Protein AF-A0A3B9I7C1-F1 (afdb_monomer_lite)

Sequence (112 aa):
MEAIDELVSFGADISDVVEYDEAAAANSATGKLEPYTQRVDFTLNGSVDCVAETYDNIVAATARAEYYTRISETAAIGAYIYQFDKAVIRVKKTATPEEAEIFRQLLVQVDQ

pLDDT: mean 72.13, std 13.31, range [40.59, 89.31]

Secondary structure (DSSP, 8-state):
-HHHHHHHHTT--EEEEEEE--S--TTSSTTS-PPPSEEEEEEETTTEEEEEEE-SSHHHHHHHHHHHHHHHTTSSS-EEEEEETTEEEEEETTS-HHHHHHHHHHHHHHT-

Structure (mmCIF, N/CA/C/O backbone):
data_AF-A0A3B9I7C1-F1
#
_entry.id   AF-A0A3B9I7C1-F1
#
loop_
_atom_site.group_PDB
_atom_site.id
_atom_site.type_symbol
_atom_site.label_atom_id
_atom_site.label_alt_id
_atom_site.label_comp_id
_atom_site.label_asym_id
_atom_site.label_entity_id
_atom_site.label_seq_id
_atom_site.pdbx_PDB_ins_code
_atom_site.Cartn_x
_atom_site.Cartn_y
_atom_site.Cartn_z
_atom_site.occupancy
_atom_site.B_iso_or_equiv
_atom_site.auth_seq_id
_atom_site.auth_comp_id
_atom_site.auth_asym_id
_atom_site.auth_atom_id
_atom_site.pdbx_PDB_model_num
ATOM 1 N N . MET A 1 1 ? -3.447 -14.891 -2.636 1.00 47.62 1 MET A N 1
ATOM 2 C CA . MET A 1 1 ? -3.684 -15.805 -1.491 1.00 47.62 1 MET A CA 1
ATOM 3 C C . MET A 1 1 ? -2.654 -15.710 -0.359 1.00 47.62 1 MET A C 1
ATOM 5 O O . MET A 1 1 ? -3.034 -15.144 0.651 1.00 47.62 1 MET A O 1
ATOM 9 N N . GLU A 1 2 ? -1.386 -16.150 -0.473 1.00 52.91 2 GLU A N 1
ATOM 10 C CA . GLU A 1 2 ? -0.485 -16.233 0.714 1.00 52.91 2 GLU A CA 1
ATOM 11 C C . GLU A 1 2 ? -0.289 -14.908 1.484 1.00 52.91 2 GLU A C 1
ATOM 13 O O . GLU A 1 2 ? -0.386 -14.897 2.705 1.00 52.91 2 GLU A O 1
ATOM 18 N N . ALA A 1 3 ? -0.113 -13.777 0.792 1.00 52.22 3 ALA A N 1
ATOM 19 C CA . ALA A 1 3 ? 0.144 -12.489 1.451 1.00 52.22 3 ALA A CA 1
ATOM 20 C C . ALA A 1 3 ? -1.064 -11.907 2.220 1.00 52.22 3 ALA A C 1
ATOM 22 O O . ALA A 1 3 ? -0.887 -11.161 3.179 1.00 52.22 3 ALA A O 1
ATOM 23 N N . ILE A 1 4 ? -2.301 -12.219 1.813 1.00 58.19 4 ILE A N 1
ATOM 24 C CA . ILE A 1 4 ? -3.512 -11.735 2.504 1.00 58.19 4 ILE A CA 1
ATOM 25 C C . ILE A 1 4 ? -3.826 -12.628 3.698 1.00 58.19 4 ILE A C 1
ATOM 27 O O . ILE A 1 4 ? -4.158 -12.121 4.7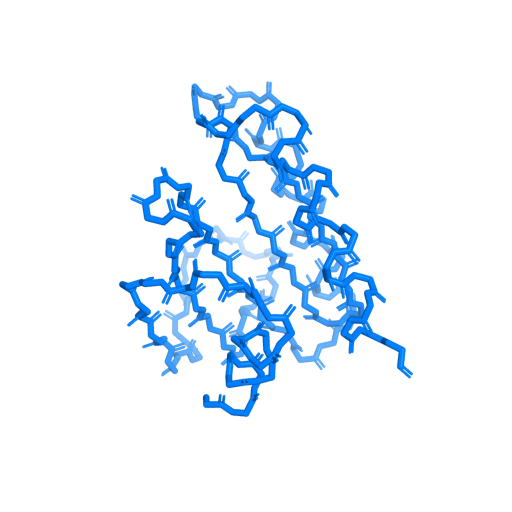68 1.00 58.19 4 ILE A O 1
ATOM 31 N N . ASP A 1 5 ? -3.685 -13.942 3.525 1.00 60.31 5 ASP A N 1
ATOM 32 C CA . ASP A 1 5 ? -3.886 -14.913 4.601 1.00 60.31 5 ASP A CA 1
ATOM 33 C C . ASP A 1 5 ? -2.914 -14.649 5.762 1.00 60.31 5 ASP A C 1
ATOM 35 O O . ASP A 1 5 ? -3.292 -14.743 6.932 1.00 60.31 5 ASP A O 1
ATOM 39 N N . GLU A 1 6 ? -1.688 -14.226 5.447 1.00 56.03 6 GLU A N 1
ATOM 40 C CA . GLU A 1 6 ? -0.699 -13.795 6.429 1.00 56.03 6 GLU A CA 1
ATOM 41 C C . GLU A 1 6 ? -1.152 -12.532 7.182 1.00 56.03 6 GLU A C 1
ATOM 43 O O . GLU A 1 6 ? -1.218 -12.550 8.412 1.00 56.03 6 GLU A O 1
ATOM 48 N N . LEU A 1 7 ? -1.596 -11.481 6.483 1.00 57.75 7 LEU A N 1
ATOM 49 C CA . LEU A 1 7 ? -2.116 -10.256 7.113 1.00 57.75 7 LEU A CA 1
ATOM 50 C C . LEU A 1 7 ? -3.325 -10.521 8.030 1.00 57.75 7 LEU A C 1
ATOM 52 O O . LEU A 1 7 ? -3.388 -9.985 9.139 1.00 57.75 7 LEU A O 1
ATOM 56 N N . VAL A 1 8 ? -4.260 -11.377 7.605 1.00 62.03 8 VAL A N 1
ATOM 57 C CA . VAL A 1 8 ? -5.416 -11.788 8.422 1.00 62.03 8 VAL A CA 1
ATOM 58 C C . VAL A 1 8 ? -4.962 -12.547 9.673 1.00 62.03 8 VAL A C 1
ATOM 60 O O . VAL A 1 8 ? -5.492 -12.319 10.762 1.00 62.03 8 VAL A O 1
ATOM 63 N N . SER A 1 9 ? -3.947 -13.412 9.558 1.00 53.19 9 SER A N 1
ATOM 64 C CA . SER A 1 9 ? -3.418 -14.184 10.691 1.00 53.19 9 SER A CA 1
ATOM 65 C C . SER A 1 9 ? -2.784 -13.317 11.789 1.00 53.19 9 SER A C 1
ATOM 67 O O . SER A 1 9 ? -2.806 -13.697 12.962 1.00 53.19 9 SER A O 1
ATOM 69 N N . PHE A 1 10 ? -2.304 -12.120 11.434 1.00 54.97 10 PHE A N 1
ATOM 70 C CA . PHE A 1 10 ? -1.754 -11.127 12.361 1.00 54.97 10 PHE A CA 1
ATOM 71 C C . PHE A 1 10 ? -2.798 -10.143 12.912 1.00 54.97 10 PHE A C 1
ATOM 73 O O . PHE A 1 10 ? -2.453 -9.188 13.609 1.00 54.97 10 PHE A O 1
ATOM 80 N N . GLY A 1 11 ? -4.087 -10.395 12.665 1.00 50.94 11 GLY A N 1
ATOM 81 C CA . GLY A 1 11 ? -5.190 -9.629 13.244 1.00 50.94 11 GLY A CA 1
ATOM 82 C C . GLY A 1 11 ? -5.639 -8.432 12.408 1.00 50.94 11 GLY A C 1
ATOM 83 O O . GLY A 1 11 ? -6.386 -7.600 12.923 1.00 50.94 11 GLY A O 1
ATOM 84 N N . ALA A 1 12 ? -5.224 -8.336 11.139 1.00 59.16 12 ALA A N 1
ATOM 85 C CA . ALA A 1 12 ? -5.854 -7.404 10.215 1.00 59.16 12 ALA A CA 1
ATOM 86 C C . ALA A 1 12 ? -7.280 -7.888 9.905 1.00 59.16 12 ALA A C 1
ATOM 88 O O . ALA A 1 12 ? -7.477 -8.968 9.347 1.00 59.16 12 ALA A O 1
ATOM 89 N N . ASP A 1 13 ? -8.281 -7.086 10.267 1.00 66.31 13 ASP A N 1
ATOM 90 C CA . ASP A 1 13 ? -9.669 -7.322 9.872 1.00 66.31 13 ASP A CA 1
ATOM 91 C C . ASP A 1 13 ? -9.839 -6.899 8.408 1.00 66.31 13 ASP A C 1
ATOM 93 O O . ASP A 1 13 ? -10.035 -5.719 8.104 1.00 66.31 13 ASP A O 1
ATOM 97 N N . ILE A 1 14 ? -9.643 -7.857 7.501 1.00 67.50 14 ILE A N 1
ATOM 98 C CA . ILE A 1 14 ? -9.683 -7.661 6.052 1.00 67.50 14 ILE A CA 1
ATOM 99 C C . ILE A 1 14 ? -11.002 -8.210 5.513 1.00 67.50 14 ILE A C 1
ATOM 101 O O . ILE A 1 14 ? -11.341 -9.379 5.692 1.00 67.50 14 ILE A O 1
ATOM 105 N N . SER A 1 15 ? -11.723 -7.359 4.797 1.00 68.75 15 SER A N 1
ATOM 106 C CA . SER A 1 15 ? -12.983 -7.678 4.123 1.00 68.75 15 SER A CA 1
ATOM 107 C C . SER A 1 15 ? -12.949 -7.199 2.670 1.00 68.75 15 SER A C 1
ATOM 109 O O . SER A 1 15 ? -12.035 -6.474 2.278 1.00 68.75 15 SER A O 1
ATOM 111 N N . ASP A 1 16 ? -13.914 -7.648 1.861 1.00 66.06 16 ASP A N 1
ATOM 112 C CA . ASP A 1 16 ? -14.109 -7.199 0.473 1.00 66.06 16 ASP A CA 1
ATOM 113 C C . ASP A 1 16 ? -12.852 -7.296 -0.412 1.0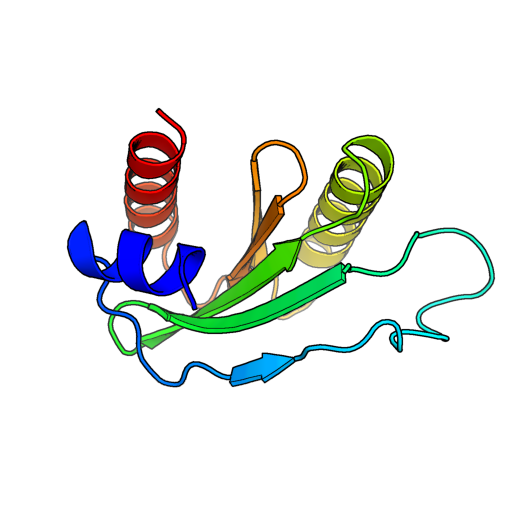0 66.06 16 ASP A C 1
ATOM 115 O O . ASP A 1 16 ? -12.538 -6.405 -1.201 1.00 66.06 16 ASP A O 1
ATOM 119 N N . VAL A 1 17 ? -12.127 -8.410 -0.275 1.00 69.62 17 VAL A N 1
ATOM 120 C CA . VAL A 1 17 ? -10.914 -8.691 -1.046 1.00 69.62 17 VAL A CA 1
ATOM 121 C C . VAL A 1 17 ? -11.260 -8.908 -2.515 1.00 69.62 17 VAL A C 1
ATOM 123 O O . VAL A 1 17 ? -11.965 -9.857 -2.868 1.00 69.62 17 VAL A O 1
ATOM 126 N N . VAL A 1 18 ? -10.704 -8.066 -3.381 1.00 69.31 18 VAL A N 1
ATOM 127 C CA . VAL A 1 18 ? -10.737 -8.259 -4.831 1.00 69.31 18 VAL A CA 1
ATOM 128 C C . VAL A 1 18 ? -9.304 -8.345 -5.344 1.00 69.31 18 VAL A C 1
ATOM 130 O O . VAL A 1 18 ? -8.576 -7.350 -5.364 1.00 69.31 18 VAL A O 1
ATOM 133 N N . GLU A 1 19 ? -8.898 -9.554 -5.737 1.00 64.56 19 GLU A N 1
ATOM 134 C CA . GLU A 1 19 ? -7.605 -9.812 -6.373 1.00 64.56 19 GLU A CA 1
ATOM 135 C C . GLU A 1 19 ? -7.717 -9.599 -7.889 1.00 64.56 19 GLU A C 1
ATOM 137 O O . GLU A 1 19 ? -8.635 -10.096 -8.546 1.00 64.56 19 GLU A O 1
ATOM 142 N N . TYR A 1 20 ? -6.756 -8.868 -8.442 1.00 66.75 20 TYR A N 1
ATOM 143 C CA . TYR A 1 20 ? -6.612 -8.648 -9.872 1.00 66.75 20 TYR A CA 1
ATOM 144 C C . TYR A 1 20 ? -5.263 -9.220 -10.313 1.00 66.75 20 TYR A C 1
ATOM 146 O O . TYR A 1 20 ? -4.212 -8.607 -10.100 1.00 66.75 20 TYR A O 1
ATOM 154 N N . ASP A 1 21 ? -5.307 -10.393 -10.944 1.00 57.03 21 ASP A N 1
ATOM 155 C CA . ASP A 1 21 ? -4.180 -10.971 -11.677 1.00 57.03 21 ASP A CA 1
ATOM 156 C C . ASP A 1 21 ? -4.182 -10.401 -13.095 1.00 57.03 21 ASP A C 1
ATOM 158 O O . ASP A 1 21 ? -4.684 -11.013 -14.038 1.00 57.03 21 ASP A O 1
ATOM 162 N N . GLU A 1 22 ? -3.653 -9.191 -13.268 1.00 55.31 22 GLU A N 1
ATOM 163 C CA . GLU A 1 22 ? -3.504 -8.624 -14.603 1.00 55.31 22 GLU A CA 1
ATOM 164 C C . GLU A 1 22 ? -2.169 -7.902 -14.788 1.00 55.31 22 GLU A C 1
ATOM 166 O O . GLU A 1 22 ? -1.967 -6.775 -14.341 1.00 55.31 22 GLU A O 1
ATOM 171 N N . ALA A 1 23 ? -1.342 -8.482 -15.666 1.00 53.03 23 ALA A N 1
ATOM 172 C CA . ALA A 1 23 ? -0.329 -7.800 -16.478 1.00 53.03 23 ALA A CA 1
ATOM 173 C C . ALA A 1 23 ? -0.937 -6.746 -17.447 1.00 53.03 23 ALA A C 1
ATOM 175 O O . ALA A 1 23 ? -0.335 -6.386 -18.461 1.00 53.03 23 ALA A O 1
ATOM 176 N N . ALA A 1 24 ? -2.147 -6.254 -17.165 1.00 46.81 24 ALA A N 1
ATOM 177 C CA . ALA A 1 24 ? -2.985 -5.446 -18.038 1.00 46.81 24 ALA A CA 1
ATOM 178 C C . ALA A 1 24 ? -3.448 -4.145 -17.357 1.00 46.81 24 ALA A C 1
ATOM 180 O O . ALA A 1 24 ? -4.596 -3.740 -17.453 1.00 46.81 24 ALA A O 1
ATOM 181 N N . ALA A 1 25 ? -2.514 -3.382 -16.786 1.00 48.75 25 ALA A N 1
ATOM 182 C CA . ALA A 1 25 ? -2.655 -1.922 -16.733 1.00 48.75 25 ALA A CA 1
ATOM 183 C C . ALA A 1 25 ? -1.892 -1.264 -17.899 1.00 48.75 25 ALA A C 1
ATOM 185 O O . ALA A 1 25 ? -1.191 -0.261 -17.743 1.00 48.75 25 ALA A O 1
ATOM 186 N N . ALA A 1 26 ? -2.023 -1.839 -19.098 1.00 43.59 26 ALA A N 1
ATOM 187 C CA . ALA A 1 26 ? -1.639 -1.200 -20.347 1.00 43.59 26 ALA A CA 1
ATOM 188 C C . ALA A 1 26 ? -2.579 -0.006 -20.608 1.00 43.59 26 ALA A C 1
ATOM 190 O O . ALA A 1 26 ? -3.627 -0.185 -21.218 1.00 43.59 26 ALA A O 1
ATOM 191 N N . ASN A 1 27 ? -2.217 1.183 -20.094 1.00 42.56 27 ASN A N 1
ATOM 192 C CA . ASN A 1 27 ? -2.600 2.546 -20.542 1.00 42.56 27 ASN A CA 1
ATOM 193 C C . ASN A 1 27 ? -2.800 3.603 -19.431 1.00 42.56 27 ASN A C 1
ATOM 195 O O . ASN A 1 27 ? -3.417 4.637 -19.690 1.00 42.56 27 ASN A O 1
ATOM 199 N N . SER A 1 28 ? -2.239 3.470 -18.222 1.00 41.50 28 SER A N 1
ATOM 200 C CA . SER A 1 28 ? -2.168 4.642 -17.327 1.00 41.50 28 SER A CA 1
ATOM 201 C C . SER A 1 28 ? -0.924 5.485 -17.644 1.00 41.50 28 SER A C 1
ATOM 203 O O . SER A 1 28 ? 0.118 5.339 -17.010 1.00 41.50 28 SER A O 1
ATOM 205 N N . ALA A 1 29 ? -1.073 6.369 -18.631 1.00 41.25 29 ALA A N 1
ATOM 206 C CA . ALA A 1 29 ? -0.126 7.389 -19.085 1.00 41.25 29 ALA A CA 1
ATOM 207 C C . ALA A 1 29 ? 1.062 6.882 -19.918 1.00 41.25 29 ALA A C 1
ATOM 209 O O . ALA A 1 29 ? 1.994 6.256 -19.427 1.00 41.25 29 ALA A O 1
ATOM 210 N N . THR A 1 30 ? 1.033 7.251 -21.195 1.00 40.59 30 THR A N 1
ATOM 211 C CA . THR A 1 30 ? 2.161 7.474 -22.105 1.00 40.59 30 THR A 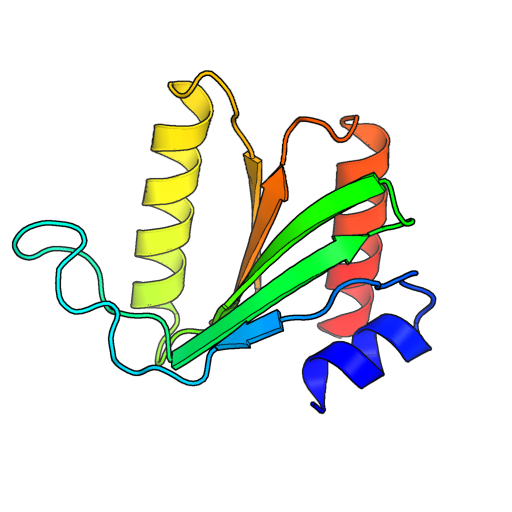CA 1
ATOM 212 C C . THR A 1 30 ? 3.544 7.472 -21.409 1.00 40.59 30 THR A C 1
ATOM 214 O O . THR A 1 30 ? 4.069 8.512 -21.020 1.00 40.59 30 THR A O 1
ATOM 217 N N . GLY A 1 31 ? 4.136 6.279 -21.257 1.00 49.81 31 GLY A N 1
ATOM 218 C CA . GLY A 1 31 ? 5.583 6.045 -21.227 1.00 49.81 31 GLY A CA 1
ATOM 219 C C . GLY A 1 31 ? 6.409 6.262 -19.948 1.00 49.81 31 GLY A C 1
ATOM 220 O O . GLY A 1 31 ? 7.593 6.538 -20.124 1.00 49.81 31 GLY A O 1
ATOM 221 N N . LYS A 1 32 ? 5.904 6.158 -18.701 1.00 63.22 32 LYS A N 1
ATOM 222 C CA . LYS A 1 32 ? 6.802 6.358 -17.525 1.00 63.22 32 LYS A CA 1
ATOM 223 C C . LYS A 1 32 ? 6.738 5.407 -16.326 1.00 63.22 32 LYS A C 1
ATOM 225 O O . LYS A 1 32 ? 7.697 5.432 -15.565 1.00 63.22 32 LYS A O 1
ATOM 230 N N . LEU A 1 33 ? 5.695 4.604 -16.118 1.00 68.56 33 LEU A N 1
ATOM 231 C CA . LEU A 1 33 ? 5.623 3.735 -14.931 1.00 68.56 33 LEU A CA 1
ATOM 232 C C . LEU A 1 33 ? 5.342 2.287 -15.321 1.00 68.56 33 LEU A C 1
ATOM 234 O O . LEU A 1 33 ? 4.398 2.021 -16.063 1.00 68.56 33 LEU A O 1
ATOM 238 N N . GLU A 1 34 ? 6.154 1.372 -14.796 1.00 74.50 34 GLU A N 1
ATOM 239 C CA . GLU A 1 34 ? 5.989 -0.071 -14.980 1.00 74.50 34 GLU A CA 1
ATOM 240 C C . GLU A 1 34 ? 4.668 -0.561 -14.353 1.00 74.50 34 GLU A C 1
ATOM 242 O O . GLU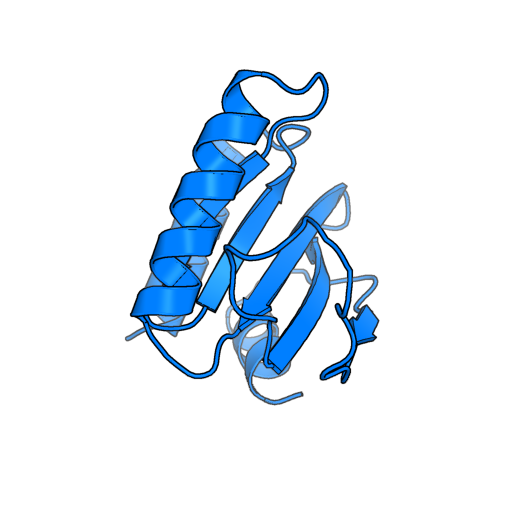 A 1 34 ? 4.215 0.010 -13.348 1.00 74.50 34 GLU A O 1
ATOM 247 N N . PRO A 1 35 ? 3.998 -1.557 -14.962 1.00 74.50 35 PRO A N 1
ATOM 248 C CA . PRO A 1 35 ? 2.754 -2.118 -14.438 1.00 74.50 35 PRO A CA 1
ATOM 249 C C . PRO A 1 35 ? 2.989 -2.874 -13.122 1.00 74.50 35 PRO A C 1
ATOM 251 O O . PRO A 1 35 ? 4.103 -3.312 -12.843 1.00 74.50 35 PRO A O 1
ATOM 254 N N . TYR A 1 36 ? 1.932 -3.018 -12.320 1.00 78.31 36 TYR A N 1
ATOM 255 C CA . TYR A 1 36 ? 1.946 -3.947 -11.190 1.00 78.31 36 TYR A CA 1
ATOM 256 C C . TYR A 1 36 ? 1.841 -5.390 -11.702 1.00 78.31 36 TYR A C 1
ATOM 258 O O . TYR A 1 36 ? 1.277 -5.634 -12.770 1.00 78.31 36 TYR A O 1
ATOM 266 N N . THR A 1 37 ? 2.386 -6.334 -10.945 1.00 80.00 37 THR A N 1
ATOM 267 C CA . THR A 1 37 ? 2.286 -7.777 -11.194 1.00 80.00 37 THR A CA 1
ATOM 268 C C . THR A 1 37 ? 1.062 -8.375 -10.517 1.00 80.00 37 THR A C 1
ATOM 270 O O . THR A 1 37 ? 0.437 -9.270 -11.075 1.00 80.00 37 THR A O 1
ATOM 273 N N . GLN A 1 38 ? 0.690 -7.842 -9.352 1.00 77.19 38 GLN A N 1
ATOM 274 C CA . GLN A 1 38 ? -0.527 -8.192 -8.632 1.00 77.19 38 GLN A CA 1
ATOM 275 C C . GLN A 1 38 ? -1.130 -6.940 -8.005 1.00 77.19 38 GLN A C 1
ATOM 277 O O . GLN A 1 38 ? -0.410 -6.038 -7.565 1.00 77.19 38 GLN A O 1
ATOM 282 N N . ARG A 1 39 ? -2.458 -6.897 -7.933 1.00 83.06 39 ARG A N 1
ATOM 283 C CA . ARG A 1 39 ? -3.179 -5.887 -7.166 1.00 83.06 39 ARG A CA 1
ATOM 284 C C . ARG A 1 39 ? -4.259 -6.532 -6.315 1.00 83.06 39 ARG A C 1
ATOM 286 O O . ARG A 1 39 ? -4.969 -7.424 -6.765 1.00 83.06 39 ARG A O 1
ATOM 293 N N . VAL A 1 40 ? -4.399 -6.018 -5.105 1.00 80.31 40 VAL A N 1
ATOM 294 C CA . VAL A 1 40 ? -5.413 -6.405 -4.137 1.00 80.31 40 VAL A CA 1
ATOM 295 C C . VAL A 1 40 ? -6.096 -5.143 -3.640 1.00 80.31 40 VAL A C 1
ATOM 297 O O . VAL A 1 40 ? -5.452 -4.281 -3.043 1.00 80.31 40 VAL A O 1
ATOM 300 N N . ASP A 1 41 ? -7.400 -5.051 -3.856 1.00 82.62 41 ASP A N 1
ATOM 301 C CA . ASP A 1 41 ? -8.242 -4.071 -3.174 1.00 82.62 41 ASP A CA 1
ATOM 302 C C . ASP A 1 41 ? -8.880 -4.758 -1.962 1.00 82.62 41 ASP A C 1
ATOM 304 O O . ASP A 1 41 ? -9.317 -5.903 -2.070 1.00 82.62 41 ASP A O 1
ATOM 308 N N . PHE A 1 42 ? -8.900 -4.092 -0.809 1.00 80.12 42 PHE A N 1
ATOM 309 C CA . PHE A 1 42 ? -9.484 -4.643 0.413 1.00 80.12 42 PHE A CA 1
ATOM 310 C C . PHE A 1 42 ? -9.942 -3.543 1.365 1.00 80.12 42 PHE A C 1
ATOM 312 O O . PHE A 1 42 ? -9.460 -2.412 1.305 1.00 80.12 42 PHE A O 1
ATOM 319 N N . THR A 1 43 ? -10.833 -3.890 2.286 1.00 81.69 43 THR A N 1
ATOM 320 C CA . THR A 1 43 ? -11.311 -2.988 3.330 1.00 81.69 43 THR A CA 1
ATOM 321 C C . THR A 1 43 ? -10.765 -3.425 4.684 1.00 81.69 43 THR A C 1
ATOM 323 O O . THR A 1 43 ? -11.025 -4.537 5.145 1.00 81.69 43 THR A O 1
ATOM 326 N N . LEU A 1 44 ? -10.008 -2.535 5.325 1.00 73.75 44 LEU A N 1
ATOM 327 C CA . LEU A 1 44 ? -9.473 -2.692 6.671 1.00 73.75 44 LEU A CA 1
ATOM 328 C C . LEU A 1 44 ? -10.513 -2.248 7.713 1.00 73.75 44 LEU A C 1
ATOM 330 O O . LEU A 1 44 ? -11.129 -1.186 7.571 1.00 73.75 44 LEU A O 1
ATOM 334 N N . ASN A 1 45 ? -10.694 -3.045 8.770 1.00 73.94 45 ASN A N 1
ATOM 335 C CA . ASN A 1 45 ? -11.632 -2.792 9.875 1.00 73.94 45 ASN A CA 1
ATOM 336 C C . ASN A 1 45 ? -13.057 -2.462 9.382 1.00 73.94 45 ASN A C 1
ATOM 338 O O . ASN A 1 45 ? -13.726 -1.576 9.926 1.00 73.94 45 ASN A O 1
ATOM 342 N N . GLY A 1 46 ? -13.476 -3.080 8.270 1.00 70.12 46 GLY A N 1
ATOM 343 C CA . GLY A 1 46 ? -14.786 -2.885 7.634 1.00 70.12 46 GLY A CA 1
ATOM 344 C C . GLY A 1 46 ? -15.124 -1.451 7.196 1.00 70.12 46 GLY A C 1
ATOM 345 O O . GLY A 1 46 ? -16.286 -1.161 6.919 1.00 70.12 46 GLY A O 1
ATOM 346 N N . SER A 1 47 ? -14.155 -0.529 7.176 1.00 73.38 47 SER A N 1
ATOM 347 C CA . SER A 1 47 ? -14.423 0.906 6.985 1.00 73.38 47 SER A CA 1
ATOM 348 C C . SER A 1 47 ? -13.362 1.666 6.189 1.00 73.38 47 SER A C 1
ATOM 350 O O . SER A 1 47 ? -13.662 2.720 5.621 1.00 73.38 47 SER A O 1
ATOM 352 N N . VAL A 1 48 ? -12.133 1.153 6.122 1.00 79.50 48 VAL A N 1
ATOM 353 C CA . VAL A 1 48 ? -11.015 1.829 5.467 1.00 79.50 48 VAL A CA 1
ATOM 354 C C . VAL A 1 48 ? -10.645 1.108 4.184 1.00 79.50 48 VAL A C 1
ATOM 356 O O . VAL A 1 48 ? -10.113 0.005 4.209 1.00 79.50 48 VAL A O 1
ATOM 359 N N . ASP A 1 49 ? -10.872 1.762 3.051 1.00 83.94 49 ASP A N 1
ATOM 360 C CA . ASP A 1 49 ? -10.456 1.220 1.764 1.00 83.94 49 ASP A CA 1
ATOM 361 C C . ASP A 1 49 ? -8.935 1.286 1.597 1.00 83.94 49 ASP A C 1
ATOM 363 O O . ASP A 1 49 ? -8.314 2.359 1.665 1.00 83.94 49 ASP A O 1
ATOM 367 N N . CYS A 1 50 ? -8.366 0.141 1.256 1.00 84.75 50 CYS A N 1
ATOM 368 C CA . CYS A 1 50 ? -6.957 -0.056 0.995 1.00 84.75 50 CYS A CA 1
ATOM 369 C C . CYS A 1 50 ? -6.737 -0.678 -0.385 1.00 84.75 50 CYS A C 1
ATOM 371 O O . CYS A 1 50 ? -7.583 -1.387 -0.930 1.00 84.75 50 CYS A O 1
ATOM 373 N N . VAL A 1 51 ? -5.568 -0.402 -0.954 1.00 86.19 51 VAL A N 1
ATOM 374 C CA . VAL A 1 51 ? -5.108 -1.036 -2.189 1.00 86.19 51 VAL A CA 1
ATOM 375 C C . VAL A 1 51 ? -3.641 -1.403 -2.045 1.00 86.19 51 VAL A C 1
ATOM 377 O O . VAL A 1 51 ? -2.820 -0.515 -1.825 1.00 86.19 51 VAL A O 1
ATOM 380 N N . ALA A 1 52 ? -3.308 -2.677 -2.212 1.00 85.69 52 ALA A N 1
ATOM 381 C CA . ALA A 1 52 ? -1.943 -3.177 -2.287 1.00 85.69 52 ALA A CA 1
ATOM 382 C C . ALA A 1 52 ? -1.600 -3.557 -3.732 1.00 85.69 52 ALA A C 1
ATOM 384 O O . ALA A 1 52 ? -2.371 -4.229 -4.408 1.00 85.69 52 ALA A O 1
ATOM 385 N N . GLU A 1 53 ? -0.446 -3.115 -4.214 1.00 83.75 53 GLU A N 1
ATOM 386 C CA . GLU A 1 53 ? 0.075 -3.400 -5.551 1.00 83.75 53 GLU A CA 1
ATOM 387 C C . GLU A 1 53 ? 1.505 -3.932 -5.411 1.00 83.75 53 GLU A C 1
ATOM 389 O O . GLU A 1 53 ? 2.317 -3.322 -4.719 1.00 83.75 53 GLU A O 1
ATOM 394 N N . THR A 1 54 ? 1.834 -5.047 -6.059 1.00 84.31 54 THR A N 1
ATOM 395 C CA . THR A 1 54 ? 3.207 -5.573 -6.127 1.00 84.31 54 THR A CA 1
ATOM 396 C C . THR A 1 54 ? 3.795 -5.355 -7.515 1.00 84.31 54 THR A C 1
ATOM 398 O O . THR A 1 54 ? 3.069 -5.218 -8.498 1.00 84.31 54 THR A O 1
ATOM 401 N N . TYR A 1 55 ? 5.120 -5.264 -7.601 1.00 82.94 55 TYR A N 1
ATOM 402 C CA . TYR A 1 55 ? 5.850 -4.964 -8.832 1.00 82.94 55 TYR A CA 1
ATOM 403 C C . TYR A 1 55 ? 6.965 -5.983 -9.075 1.00 82.94 55 TYR A C 1
ATOM 405 O O . TYR A 1 55 ? 7.459 -6.622 -8.148 1.00 82.94 55 TYR A O 1
ATOM 413 N N . ASP A 1 56 ? 7.426 -6.102 -10.321 1.00 80.12 56 ASP A N 1
ATOM 414 C CA . ASP A 1 56 ? 8.526 -7.013 -10.675 1.00 80.12 56 ASP A CA 1
ATOM 415 C C . ASP A 1 56 ? 9.842 -6.656 -9.957 1.00 80.12 56 ASP A C 1
ATOM 417 O O . ASP A 1 56 ? 10.655 -7.526 -9.611 1.00 80.12 56 ASP A O 1
ATOM 421 N N . ASN A 1 57 ? 10.062 -5.362 -9.708 1.00 83.12 57 ASN A N 1
ATOM 422 C CA . ASN A 1 57 ? 11.282 -4.836 -9.109 1.00 83.12 57 ASN A CA 1
ATOM 423 C C . ASN A 1 57 ? 11.027 -3.604 -8.220 1.00 83.12 57 ASN A C 1
ATOM 425 O O . ASN A 1 57 ? 10.014 -2.914 -8.336 1.00 83.12 57 ASN A O 1
ATOM 429 N N . ILE A 1 58 ? 11.993 -3.316 -7.344 1.00 85.69 58 ILE A N 1
ATOM 430 C CA . ILE A 1 58 ? 11.919 -2.207 -6.385 1.00 85.69 58 ILE A CA 1
ATOM 431 C C . ILE A 1 58 ? 11.887 -0.828 -7.061 1.00 85.69 58 ILE A C 1
ATOM 433 O O . ILE A 1 58 ? 11.242 0.082 -6.555 1.00 85.69 58 ILE A O 1
ATOM 437 N N . VAL A 1 59 ? 12.528 -0.662 -8.226 1.00 87.50 59 VAL A N 1
ATOM 438 C CA . VAL A 1 59 ? 12.559 0.622 -8.950 1.00 87.50 59 VAL A CA 1
ATOM 439 C C . VAL A 1 59 ? 11.157 0.995 -9.436 1.00 87.50 59 VAL A C 1
ATOM 441 O O . VAL A 1 59 ? 10.736 2.142 -9.280 1.00 87.50 59 VAL A O 1
ATOM 444 N N . ALA A 1 60 ? 10.410 0.022 -9.957 1.00 83.88 60 ALA A N 1
ATOM 445 C CA . ALA A 1 60 ? 9.014 0.177 -10.342 1.00 83.88 60 ALA A CA 1
ATOM 446 C C . ALA A 1 60 ? 8.121 0.542 -9.148 1.00 83.88 60 ALA A C 1
ATOM 448 O O . ALA A 1 60 ? 7.338 1.494 -9.236 1.00 83.88 60 ALA A O 1
ATOM 449 N N . ALA A 1 61 ? 8.284 -0.164 -8.024 1.00 84.69 61 ALA A N 1
ATOM 450 C CA . ALA A 1 61 ? 7.554 0.111 -6.789 1.00 84.69 61 ALA A CA 1
ATOM 451 C C . ALA A 1 61 ? 7.837 1.530 -6.265 1.00 84.69 61 ALA A C 1
ATOM 453 O O . ALA A 1 61 ? 6.901 2.286 -6.003 1.00 84.69 61 ALA A O 1
ATOM 454 N N . THR A 1 62 ? 9.106 1.945 -6.210 1.00 87.44 62 THR A N 1
ATOM 455 C CA . THR A 1 62 ? 9.497 3.297 -5.781 1.00 87.44 62 THR A CA 1
ATOM 456 C C . THR A 1 62 ? 8.919 4.369 -6.699 1.00 87.44 62 THR A C 1
ATOM 458 O O . THR A 1 62 ? 8.279 5.307 -6.223 1.00 87.44 62 THR A O 1
ATOM 461 N N . ALA A 1 63 ? 9.056 4.212 -8.018 1.00 85.88 63 ALA A N 1
ATOM 462 C CA . ALA A 1 63 ? 8.518 5.176 -8.975 1.00 85.88 63 ALA A CA 1
ATOM 463 C C . ALA A 1 63 ? 6.991 5.323 -8.846 1.00 85.88 63 ALA A C 1
ATOM 465 O O . ALA A 1 63 ? 6.439 6.419 -9.004 1.00 85.88 63 ALA A O 1
ATOM 466 N N . ARG A 1 64 ? 6.289 4.229 -8.521 1.00 86.06 64 ARG A N 1
ATOM 467 C CA . ARG A 1 64 ? 4.851 4.271 -8.267 1.00 86.06 64 ARG A CA 1
ATOM 468 C C . ARG A 1 64 ? 4.511 4.929 -6.927 1.00 86.06 64 ARG A C 1
ATOM 470 O O . ARG A 1 64 ? 3.605 5.763 -6.895 1.00 86.06 64 ARG A O 1
ATOM 477 N N . ALA A 1 65 ? 5.219 4.603 -5.850 1.00 86.19 65 ALA A N 1
ATOM 478 C CA . ALA A 1 65 ? 5.005 5.211 -4.538 1.00 86.19 65 ALA A CA 1
ATOM 479 C C . ALA A 1 65 ? 5.195 6.740 -4.583 1.00 86.19 65 ALA A C 1
ATOM 481 O O . ALA A 1 65 ? 4.366 7.491 -4.059 1.00 86.19 65 ALA A O 1
ATOM 482 N N . GLU A 1 66 ? 6.220 7.216 -5.296 1.00 86.62 66 GLU A N 1
ATOM 483 C CA . GLU A 1 66 ? 6.454 8.645 -5.540 1.00 86.62 66 GLU A CA 1
ATOM 484 C C . GLU A 1 66 ? 5.308 9.288 -6.330 1.00 86.62 66 GLU A C 1
ATOM 486 O O . GLU A 1 66 ? 4.814 10.365 -5.978 1.00 86.62 66 GLU A O 1
ATOM 491 N N . TYR A 1 67 ? 4.846 8.617 -7.390 1.00 85.38 67 TYR A N 1
ATOM 492 C CA . TYR A 1 67 ? 3.702 9.075 -8.171 1.00 85.38 67 TYR A CA 1
ATOM 493 C C . TYR A 1 67 ? 2.451 9.218 -7.298 1.00 85.38 67 TYR A C 1
ATOM 495 O O . TYR A 1 67 ? 1.801 10.266 -7.343 1.00 85.38 67 TYR A O 1
ATOM 503 N N . TYR A 1 68 ? 2.137 8.206 -6.484 1.00 86.38 68 TYR A N 1
ATOM 504 C CA . TYR A 1 68 ? 0.970 8.228 -5.608 1.00 86.38 68 TYR A CA 1
ATOM 505 C C . TYR A 1 68 ? 1.060 9.262 -4.502 1.00 86.38 68 TYR A C 1
ATOM 507 O O . TYR A 1 68 ? 0.052 9.904 -4.209 1.00 86.38 68 TYR A O 1
ATOM 515 N N . THR A 1 69 ? 2.247 9.471 -3.939 1.00 84.62 69 THR A N 1
ATOM 516 C CA . THR A 1 69 ? 2.482 10.531 -2.955 1.00 84.62 69 THR A CA 1
ATOM 517 C C . THR A 1 69 ? 2.136 11.887 -3.564 1.00 84.62 69 THR A C 1
ATOM 519 O O . THR A 1 69 ? 1.274 12.598 -3.049 1.00 84.62 69 THR A O 1
ATOM 522 N N . ARG A 1 70 ? 2.683 12.188 -4.750 1.00 83.38 70 ARG A N 1
ATOM 523 C CA . ARG A 1 70 ? 2.441 13.458 -5.448 1.00 83.38 70 ARG A CA 1
ATOM 524 C C . ARG A 1 70 ? 0.970 13.685 -5.806 1.00 83.38 70 ARG A C 1
ATOM 526 O O . ARG A 1 70 ? 0.461 14.796 -5.661 1.00 83.38 70 ARG A O 1
ATOM 533 N N . ILE A 1 71 ? 0.266 12.664 -6.302 1.00 80.75 71 ILE A N 1
ATOM 534 C CA . ILE A 1 71 ? -1.161 12.837 -6.624 1.00 80.75 71 ILE A CA 1
ATOM 535 C C . ILE A 1 71 ? -2.034 12.879 -5.363 1.00 80.75 71 ILE A C 1
ATOM 537 O O . ILE A 1 71 ? -3.062 13.543 -5.369 1.00 80.75 71 ILE A O 1
ATOM 541 N N . SER A 1 72 ? -1.625 12.248 -4.259 1.00 81.62 72 SER A N 1
ATOM 542 C CA . SER A 1 72 ? -2.369 12.264 -2.986 1.00 81.62 72 SER A CA 1
ATOM 543 C C . SER A 1 72 ? -2.269 13.588 -2.229 1.00 81.62 72 SER A C 1
ATOM 545 O O . SER A 1 72 ? -3.082 13.857 -1.340 1.00 81.62 72 SER A O 1
ATOM 547 N N . GLU A 1 73 ? -1.274 14.409 -2.559 1.00 73.19 73 GLU A N 1
ATOM 548 C CA . GLU A 1 73 ? -1.158 15.796 -2.095 1.00 73.19 73 GLU A CA 1
ATOM 549 C C . GLU A 1 73 ? -2.112 16.743 -2.835 1.00 73.19 73 GLU A C 1
ATOM 551 O O . GLU A 1 73 ? -2.461 17.796 -2.311 1.00 73.19 73 GLU A O 1
ATOM 556 N N . THR A 1 74 ? -2.551 16.371 -4.042 1.00 68.06 74 THR A N 1
ATOM 557 C CA . THR A 1 74 ? -3.309 17.250 -4.950 1.00 68.06 74 THR A CA 1
ATOM 558 C C . THR A 1 74 ? -4.737 16.772 -5.234 1.00 68.06 74 THR A C 1
ATOM 560 O O . THR A 1 74 ? -5.570 17.566 -5.668 1.00 68.06 74 THR A O 1
ATOM 563 N N . ALA A 1 75 ? -5.049 15.500 -4.980 1.00 63.06 75 ALA A N 1
ATOM 564 C CA . ALA A 1 75 ? -6.371 14.919 -5.187 1.00 63.06 75 ALA A CA 1
ATOM 565 C C . ALA A 1 75 ? -7.324 15.174 -4.007 1.00 63.06 75 ALA A C 1
ATOM 567 O O . ALA A 1 75 ? -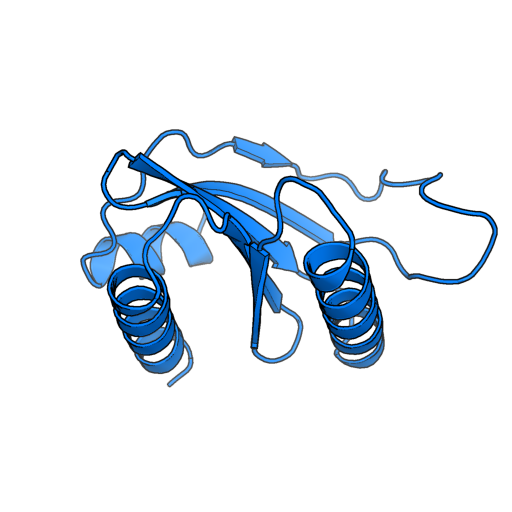6.926 15.156 -2.844 1.00 63.06 75 ALA A O 1
ATOM 568 N N . ALA A 1 76 ? -8.620 15.318 -4.316 1.00 54.62 76 ALA A N 1
ATOM 569 C CA . ALA A 1 76 ? -9.696 15.476 -3.329 1.00 54.62 76 ALA A CA 1
ATOM 570 C C . ALA A 1 76 ? -9.862 14.262 -2.391 1.00 54.62 76 ALA A C 1
ATOM 572 O O . ALA A 1 76 ? -10.421 14.395 -1.307 1.00 54.62 76 ALA A O 1
ATOM 573 N N . ILE A 1 77 ? -9.364 13.090 -2.796 1.00 57.88 77 ILE A N 1
ATOM 574 C CA . ILE A 1 77 ? -9.311 11.871 -1.984 1.00 57.88 77 ILE A CA 1
ATOM 575 C C . ILE A 1 77 ? -7.863 11.378 -2.029 1.00 57.88 77 ILE A C 1
ATOM 577 O O . ILE A 1 77 ? -7.485 10.601 -2.904 1.00 57.88 77 ILE A O 1
ATOM 581 N N . GLY A 1 78 ? -7.018 11.914 -1.150 1.00 75.88 78 GLY A N 1
ATOM 582 C CA . GLY A 1 78 ? -5.634 11.454 -1.024 1.00 75.88 78 GLY A CA 1
ATOM 583 C C . GLY A 1 78 ? -5.545 10.091 -0.332 1.00 75.88 78 GLY A C 1
ATOM 584 O O . GLY A 1 78 ? -6.509 9.631 0.279 1.00 75.88 78 GLY A O 1
ATOM 585 N N . ALA A 1 79 ? -4.375 9.463 -0.386 1.00 85.31 79 ALA A N 1
ATOM 586 C CA . ALA A 1 79 ? -4.058 8.262 0.379 1.00 85.31 79 ALA A CA 1
ATOM 587 C C . ALA A 1 79 ? -2.763 8.449 1.184 1.00 85.31 79 ALA A C 1
ATOM 589 O O . ALA A 1 79 ? -1.918 9.278 0.836 1.00 85.31 79 ALA A O 1
ATOM 590 N N . TYR A 1 80 ? -2.622 7.687 2.265 1.00 86.25 80 TYR A N 1
ATOM 591 C CA . TYR A 1 80 ? -1.338 7.392 2.886 1.00 86.25 80 TYR A CA 1
ATOM 592 C C . TYR A 1 80 ? -0.659 6.295 2.072 1.00 86.25 80 TYR A C 1
ATOM 594 O O . TYR A 1 80 ? -1.294 5.295 1.731 1.00 86.25 80 TYR A O 1
ATOM 602 N N . ILE A 1 81 ? 0.602 6.519 1.709 1.00 88.19 81 ILE A N 1
ATOM 603 C CA . ILE A 1 81 ? 1.358 5.647 0.810 1.00 88.19 81 ILE A CA 1
ATOM 604 C C . ILE A 1 81 ? 2.473 4.988 1.607 1.00 88.19 81 ILE A C 1
ATOM 606 O O . ILE A 1 81 ? 3.277 5.677 2.236 1.00 88.19 81 ILE A O 1
ATOM 610 N N . TYR A 1 82 ? 2.535 3.666 1.546 1.00 87.06 82 TYR A N 1
ATOM 611 C CA . TYR A 1 82 ? 3.565 2.863 2.186 1.00 87.06 82 TYR A CA 1
ATOM 612 C C . TYR A 1 82 ? 4.217 1.966 1.137 1.00 87.06 82 TYR A C 1
ATOM 614 O O . TYR A 1 82 ? 3.524 1.393 0.303 1.00 87.06 82 TYR A O 1
ATOM 622 N N . GLN A 1 83 ? 5.543 1.861 1.157 1.00 86.44 83 GLN A N 1
ATOM 623 C CA . GLN A 1 83 ? 6.294 0.962 0.283 1.00 86.44 83 GLN A CA 1
ATOM 624 C C . GLN A 1 83 ? 7.083 -0.022 1.146 1.00 86.44 83 GLN A C 1
ATOM 626 O O . GLN A 1 83 ? 7.785 0.406 2.062 1.00 86.44 83 GLN A O 1
ATOM 631 N N . PHE A 1 84 ? 6.994 -1.305 0.803 1.00 82.12 84 PHE A N 1
ATOM 632 C CA . PHE A 1 84 ? 7.747 -2.404 1.406 1.00 82.12 84 PHE A CA 1
ATOM 633 C C . PHE A 1 84 ? 8.355 -3.235 0.276 1.00 82.12 84 PHE A C 1
ATOM 635 O O . PHE A 1 84 ? 7.630 -3.892 -0.464 1.00 82.12 84 PHE A O 1
ATOM 642 N N . ASP A 1 85 ? 9.671 -3.122 0.076 1.00 85.19 85 ASP A N 1
ATOM 643 C CA . ASP A 1 85 ? 10.392 -3.695 -1.071 1.00 85.19 85 ASP A CA 1
ATOM 644 C C . ASP A 1 85 ? 9.673 -3.433 -2.417 1.00 85.19 85 ASP A C 1
ATOM 646 O O . ASP A 1 85 ? 9.608 -2.290 -2.893 1.00 85.19 85 ASP A O 1
ATOM 650 N N . LYS A 1 86 ? 9.096 -4.482 -3.014 1.00 85.38 86 LYS A N 1
ATOM 651 C CA . LYS A 1 86 ? 8.375 -4.454 -4.292 1.00 85.38 86 LYS A CA 1
ATOM 652 C C . LYS A 1 86 ? 6.878 -4.175 -4.160 1.00 85.38 86 LYS A C 1
ATOM 654 O O . LYS A 1 86 ? 6.191 -4.147 -5.178 1.00 85.38 86 LYS A O 1
ATOM 659 N N . ALA A 1 87 ? 6.358 -4.001 -2.951 1.00 83.25 87 ALA A N 1
ATOM 660 C CA . ALA A 1 87 ? 4.954 -3.727 -2.684 1.00 83.25 87 ALA A CA 1
ATOM 661 C C . ALA A 1 87 ? 4.719 -2.241 -2.387 1.00 83.25 87 ALA A C 1
ATOM 663 O O . ALA A 1 87 ? 5.502 -1.584 -1.699 1.00 83.25 87 ALA A O 1
ATOM 664 N N . VAL A 1 88 ? 3.603 -1.715 -2.882 1.00 86.00 88 VAL A N 1
ATOM 665 C CA . VAL A 1 88 ? 3.094 -0.375 -2.599 1.00 86.00 88 VAL A CA 1
ATOM 666 C C . VAL A 1 88 ? 1.676 -0.509 -2.077 1.00 86.00 88 VAL A C 1
ATOM 668 O O . VAL A 1 88 ? 0.807 -1.073 -2.735 1.00 86.00 88 VAL A O 1
ATOM 671 N N . ILE A 1 89 ? 1.431 0.043 -0.898 1.00 87.88 89 ILE A N 1
ATOM 672 C CA . ILE A 1 89 ? 0.151 -0.023 -0.211 1.00 87.88 89 ILE A CA 1
ATOM 673 C C . ILE A 1 89 ? -0.387 1.392 -0.051 1.00 87.88 89 ILE A C 1
ATOM 675 O O . ILE A 1 89 ? 0.310 2.311 0.383 1.00 87.88 89 ILE A O 1
ATOM 679 N N . ARG A 1 90 ? -1.648 1.569 -0.427 1.00 89.31 90 ARG A N 1
ATOM 680 C CA . ARG A 1 90 ? -2.396 2.816 -0.320 1.00 89.31 90 ARG A CA 1
ATOM 681 C C . ARG A 1 90 ? -3.517 2.633 0.680 1.00 89.31 90 ARG A C 1
ATOM 683 O O . ARG A 1 90 ? -4.344 1.749 0.497 1.00 89.31 90 ARG A O 1
ATOM 690 N N . VAL A 1 91 ? -3.585 3.519 1.663 1.00 87.62 91 VAL A N 1
ATOM 691 C CA . VAL A 1 91 ? -4.696 3.616 2.617 1.00 87.62 91 VAL A CA 1
ATOM 692 C C . VAL A 1 91 ? -5.415 4.927 2.346 1.00 87.62 91 VAL A C 1
ATOM 694 O O . VAL A 1 91 ? -4.800 5.989 2.458 1.00 87.62 91 VAL A O 1
ATOM 697 N N . LYS A 1 92 ? -6.685 4.907 1.932 1.00 84.12 92 LYS A N 1
ATOM 698 C CA . LYS A 1 92 ? -7.394 6.160 1.613 1.00 84.12 92 LYS A CA 1
ATOM 699 C C . LYS A 1 92 ? -7.471 7.065 2.854 1.00 84.12 92 LYS A C 1
ATOM 701 O O . LYS A 1 92 ? -7.714 6.590 3.958 1.00 84.12 92 LYS A O 1
ATOM 706 N N . LYS A 1 93 ? -7.338 8.389 2.678 1.00 76.62 93 LYS A N 1
ATOM 707 C CA . LYS A 1 93 ? -7.440 9.413 3.750 1.00 76.62 93 LYS A CA 1
ATOM 708 C C . LYS A 1 93 ? -8.851 9.566 4.346 1.00 76.62 93 LYS A C 1
ATOM 710 O O . LYS A 1 93 ? -9.116 10.524 5.063 1.00 76.62 93 LYS A O 1
ATOM 715 N N . THR A 1 94 ? -9.774 8.659 4.032 1.00 76.00 94 THR A N 1
ATOM 716 C CA . THR A 1 94 ? -10.972 8.444 4.852 1.00 76.00 94 THR A CA 1
ATOM 717 C C . THR A 1 94 ? -10.603 7.834 6.206 1.00 76.00 94 THR A C 1
ATOM 719 O O . THR A 1 94 ? -11.329 8.056 7.167 1.00 76.00 94 THR A O 1
ATOM 722 N N . ALA A 1 95 ? -9.462 7.138 6.291 1.00 73.06 95 ALA A N 1
ATOM 723 C CA . ALA A 1 95 ? -8.827 6.774 7.549 1.00 73.06 95 ALA A CA 1
ATOM 724 C C . ALA A 1 95 ? -8.275 8.005 8.273 1.00 73.06 95 ALA A C 1
ATOM 726 O O . ALA A 1 95 ? -7.709 8.918 7.658 1.00 73.06 95 ALA A O 1
ATOM 727 N N . THR A 1 96 ? -8.373 7.991 9.595 1.00 78.38 96 THR A N 1
ATOM 728 C CA . THR A 1 96 ? -7.639 8.917 10.454 1.00 78.38 96 THR A CA 1
ATOM 729 C C . THR A 1 96 ? -6.129 8.630 10.401 1.00 78.38 96 THR A C 1
ATOM 731 O O . THR A 1 96 ? -5.711 7.508 10.099 1.00 78.38 96 THR A O 1
ATOM 734 N N . PRO A 1 97 ? -5.269 9.616 10.727 1.00 77.62 97 PRO A N 1
ATOM 735 C CA . PRO A 1 97 ? -3.826 9.388 10.819 1.00 77.62 97 PRO A CA 1
ATOM 736 C C . PRO A 1 97 ? -3.439 8.267 11.796 1.00 77.62 97 PRO A C 1
ATOM 738 O O . PRO A 1 97 ? -2.464 7.562 11.558 1.00 77.62 97 PRO A O 1
ATOM 741 N N . GLU A 1 98 ? -4.197 8.101 12.884 1.00 77.50 98 GLU A N 1
ATOM 742 C CA . GLU A 1 98 ? -3.962 7.070 13.902 1.00 77.50 98 GLU A CA 1
ATOM 743 C C . GLU A 1 98 ? -4.255 5.665 13.357 1.00 77.50 98 GLU A C 1
ATOM 745 O O . GLU A 1 98 ? -3.440 4.761 13.527 1.00 77.50 98 GLU A O 1
ATOM 750 N N . GLU A 1 99 ? -5.361 5.489 12.629 1.00 73.50 99 GLU A N 1
ATOM 751 C CA . GLU A 1 99 ? -5.700 4.218 11.970 1.00 73.50 99 GLU A CA 1
ATOM 752 C C . GLU A 1 99 ? -4.671 3.838 10.899 1.00 73.50 99 GLU A C 1
ATOM 754 O O . GLU A 1 99 ? -4.264 2.679 10.804 1.00 73.50 99 GLU A O 1
ATOM 759 N N . ALA A 1 100 ? -4.203 4.822 10.127 1.00 74.81 100 ALA A N 1
ATOM 760 C CA . ALA A 1 100 ? -3.175 4.608 9.117 1.00 74.81 100 ALA A CA 1
ATOM 761 C C . ALA A 1 100 ? -1.827 4.191 9.742 1.00 74.81 100 ALA A C 1
ATOM 763 O O . ALA A 1 100 ? -1.139 3.321 9.205 1.00 74.81 100 ALA A O 1
ATOM 764 N N . GLU A 1 101 ? -1.459 4.757 10.897 1.00 77.06 101 GLU A N 1
ATOM 765 C CA . GLU A 1 101 ? -0.229 4.389 11.609 1.00 77.06 101 GLU A CA 1
ATOM 766 C C . GLU A 1 101 ? -0.318 3.005 12.266 1.00 77.06 101 GLU A C 1
ATOM 768 O O . GLU A 1 101 ? 0.641 2.239 12.194 1.00 77.06 101 GLU A O 1
ATOM 773 N N . ILE A 1 102 ? -1.465 2.637 12.848 1.00 74.88 102 ILE A N 1
ATOM 774 C CA . ILE A 1 102 ? -1.691 1.280 13.376 1.00 74.88 102 ILE A CA 1
ATOM 775 C C . ILE A 1 102 ? -1.536 0.247 12.257 1.00 74.88 102 ILE A C 1
ATOM 777 O O . ILE A 1 102 ? -0.853 -0.763 12.426 1.00 74.88 102 ILE A O 1
ATOM 781 N N . PHE A 1 103 ? -2.108 0.525 11.086 1.00 75.31 103 PHE A N 1
ATOM 782 C CA . PHE A 1 103 ? -1.965 -0.355 9.935 1.00 75.31 103 PHE A CA 1
ATOM 783 C C . PHE A 1 103 ? -0.519 -0.436 9.437 1.00 75.31 103 PHE A C 1
ATOM 785 O O . PHE A 1 103 ? -0.015 -1.525 9.177 1.00 75.31 103 PHE A O 1
ATOM 792 N N . ARG A 1 104 ? 0.195 0.692 9.376 1.00 75.62 104 ARG A N 1
ATOM 793 C CA . ARG A 1 104 ? 1.629 0.698 9.065 1.00 75.62 104 ARG A CA 1
ATOM 794 C C . ARG A 1 104 ? 2.423 -0.176 10.041 1.00 75.62 104 ARG A C 1
ATOM 796 O O . ARG A 1 104 ? 3.321 -0.887 9.602 1.00 75.62 104 ARG A O 1
ATOM 803 N N . GLN A 1 105 ? 2.122 -0.132 11.339 1.00 75.25 105 GLN A N 1
ATOM 804 C CA . GLN A 1 105 ? 2.803 -0.967 12.334 1.00 75.25 105 GLN A CA 1
ATOM 805 C C . GLN A 1 105 ? 2.533 -2.458 12.126 1.00 75.25 105 GLN A C 1
ATOM 807 O O . GLN A 1 105 ? 3.471 -3.245 12.225 1.00 75.25 105 GLN A O 1
ATOM 812 N N . LEU A 1 106 ? 1.297 -2.835 11.787 1.00 71.94 106 LEU A N 1
ATOM 813 C CA . LEU A 1 106 ? 0.962 -4.209 11.404 1.00 71.94 106 LEU A CA 1
ATOM 814 C C . LEU A 1 106 ? 1.756 -4.644 10.166 1.00 71.94 106 LEU A C 1
ATOM 816 O O . LEU A 1 106 ? 2.383 -5.694 10.187 1.00 71.94 106 LEU A O 1
ATOM 820 N N . LEU A 1 107 ? 1.824 -3.807 9.127 1.00 68.00 107 LEU A N 1
ATOM 821 C CA . LEU A 1 107 ? 2.605 -4.105 7.919 1.00 68.00 107 LEU A CA 1
ATOM 822 C C . LEU A 1 107 ? 4.101 -4.301 8.206 1.00 68.00 107 LEU A C 1
ATOM 824 O O . LEU A 1 107 ? 4.706 -5.230 7.686 1.00 68.00 107 LEU A O 1
ATOM 828 N N . VAL A 1 108 ? 4.691 -3.467 9.068 1.00 69.50 108 VAL A N 1
ATOM 829 C CA . VAL A 1 108 ? 6.098 -3.604 9.490 1.00 69.50 108 VAL A CA 1
ATOM 830 C C . VAL A 1 108 ? 6.345 -4.908 10.255 1.00 69.50 108 VAL A C 1
ATOM 832 O O . VAL A 1 108 ? 7.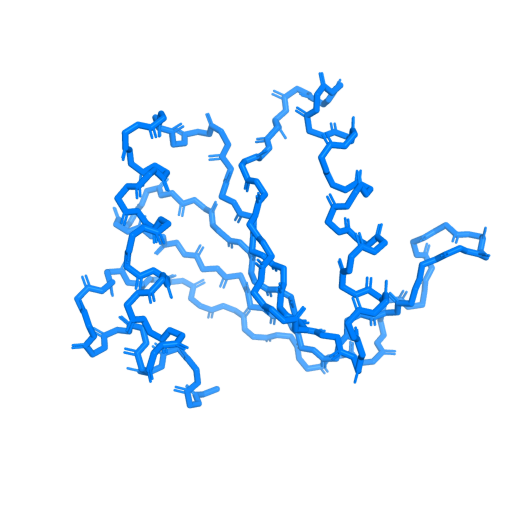451 -5.435 10.197 1.00 69.50 108 VAL A O 1
ATOM 835 N N . GLN A 1 109 ? 5.355 -5.422 10.988 1.00 65.62 109 GLN A N 1
ATOM 836 C CA . GLN A 1 109 ? 5.479 -6.702 11.692 1.00 65.62 109 GLN A CA 1
ATOM 837 C C . GLN A 1 109 ? 5.441 -7.904 10.744 1.00 65.62 109 GLN A C 1
ATOM 839 O O . GLN A 1 109 ? 6.058 -8.912 11.061 1.00 65.62 109 GLN A O 1
ATOM 844 N N . VAL A 1 110 ? 4.747 -7.793 9.608 1.00 62.47 110 VAL A N 1
ATOM 845 C CA . VAL A 1 110 ? 4.658 -8.862 8.597 1.00 62.47 110 VAL A CA 1
ATOM 846 C C . VAL A 1 110 ? 5.897 -8.920 7.692 1.00 62.47 110 VAL A C 1
ATOM 848 O O . VAL A 1 110 ? 6.220 -9.973 7.166 1.00 62.47 110 VAL A O 1
ATOM 851 N N . ASP A 1 111 ? 6.626 -7.812 7.537 1.00 56.50 111 ASP A N 1
ATOM 852 C CA . ASP A 1 111 ? 7.857 -7.735 6.726 1.00 56.50 111 ASP A CA 1
ATOM 853 C C . ASP A 1 111 ? 9.127 -8.257 7.456 1.00 56.50 111 ASP A C 1
ATOM 855 O O . ASP A 1 111 ? 10.222 -8.203 6.895 1.00 56.50 111 ASP A O 1
ATOM 859 N N . GLN A 1 112 ? 9.017 -8.726 8.714 1.00 51.81 112 GLN A N 1
ATOM 860 C CA . GLN A 1 112 ? 10.125 -9.288 9.521 1.00 51.81 112 GLN A CA 1
ATOM 861 C C . GLN A 1 112 ? 10.164 -10.816 9.504 1.00 51.81 112 GLN A C 1
ATOM 863 O O . GLN A 1 112 ? 11.296 -11.354 9.423 1.00 51.81 112 GLN A O 1
#

Radius of gyration: 13.61 Å; chains: 1; bounding box: 27×34×36 Å

Foldseek 3Di:
DVVVVLLVVLPWPKDDKDKDQDPPPPPPDDDDAHAFRIKIWIATPNFKTKIKTFHPFQVRQVSVLVVLVVVLVVDPWHWDWDDDGRMIMTIIPVDDPVRVVVVVVSVVVSSD